Protein AF-A0A7J4IK41-F1 (afdb_monomer_lite)

Foldseek 3Di:
DDPDDDPVVVVVVVVVVVVPPPPDVCVLPPVVVCVVQPLLVLLVVLLVVLLVVLLVDDDAADPDLVVLVVVLVVLVVVQLVCLVPLAPDSVQSVSSLVVLQVVLLVVLLVCCVPRVVDDNVCSVDSNVSRDSSSVSSSRSSVRSSVSSSVD

Sequence (151 aa):
MEIKLSPAQEEEEQDELDIAHFGNPKSLFSIDSLKNDKSLLSVIIFLVVAEFGVFSSTTISAPTPQIGLLIFVVFLALCFLFIRRSYKDYTKGLTHIGVTFALGTTLAVFLGHYWGNMPFSVLLSGGFFATDSLVALISGMALSLFAGSRS

Secondary structure (DSSP, 8-state):
------HHHHHHHHHHHSTT----HHHHT-HHHHHH-HHHHHHHHHHHHHHHHHHTS-----SSHHHHHHHHHHHHHHHHHHHHHH-SSHHHHHHHHHHHHHHHHHHHHHHHHHTS---HHHHTSGGGGGSHHHHHHHHHHHHHHHHHTT-

pLDDT: mean 84.83, std 18.89, range [38.03, 98.38]

Structure (mmCIF, N/CA/C/O backbone):
data_AF-A0A7J4IK41-F1
#
_entry.id   AF-A0A7J4IK41-F1
#
loop_
_atom_site.group_PDB
_atom_site.id
_atom_site.type_symbol
_atom_site.label_atom_id
_atom_site.label_alt_id
_atom_site.label_comp_id
_atom_site.label_asym_id
_atom_site.label_entity_id
_atom_site.label_seq_id
_atom_site.pdbx_PDB_ins_code
_atom_site.Cartn_x
_atom_site.Cartn_y
_atom_site.Cartn_z
_atom_site.occupancy
_atom_site.B_iso_or_equiv
_atom_site.auth_seq_id
_atom_site.auth_comp_id
_atom_site.auth_asym_id
_atom_site.auth_atom_id
_atom_site.pdbx_PDB_model_num
ATOM 1 N N . MET A 1 1 ? -55.821 -13.126 11.253 1.00 38.03 1 MET A N 1
ATOM 2 C CA . MET A 1 1 ? -55.230 -14.471 11.123 1.00 38.03 1 MET A CA 1
ATOM 3 C C . MET A 1 1 ? -53.748 -14.244 10.918 1.00 38.03 1 MET A C 1
ATOM 5 O O . MET A 1 1 ? -53.352 -13.874 9.824 1.00 38.03 1 MET A O 1
ATOM 9 N N . GLU A 1 2 ? -52.970 -14.283 11.999 1.00 38.69 2 GLU A N 1
ATOM 10 C CA . GLU A 1 2 ? -51.518 -14.119 11.912 1.00 38.69 2 GLU A CA 1
ATOM 11 C C . GLU A 1 2 ? -50.929 -15.444 11.439 1.00 38.69 2 GLU A C 1
ATOM 13 O O . GLU A 1 2 ? -51.056 -16.470 12.109 1.00 38.69 2 GLU A O 1
ATOM 18 N N . ILE A 1 3 ? -50.361 -15.432 10.237 1.00 51.69 3 ILE A N 1
ATOM 19 C CA . ILE A 1 3 ? -49.628 -16.566 9.690 1.00 51.69 3 ILE A CA 1
ATOM 20 C C . ILE A 1 3 ? -48.281 -16.562 10.411 1.00 51.69 3 ILE A C 1
ATOM 22 O O . ILE A 1 3 ? -47.416 -15.750 10.099 1.00 51.69 3 ILE A O 1
ATOM 26 N N . LYS A 1 4 ? -48.124 -17.421 11.422 1.00 50.25 4 LYS A N 1
ATOM 27 C CA . LYS A 1 4 ? -46.807 -17.681 12.008 1.00 50.25 4 LYS A CA 1
ATOM 28 C C . LYS A 1 4 ? -46.020 -18.534 11.021 1.00 50.25 4 LYS A C 1
ATOM 30 O O . LYS A 1 4 ? -46.416 -19.665 10.742 1.00 50.25 4 LYS A O 1
ATOM 35 N N . LEU A 1 5 ? -44.962 -17.950 10.468 1.00 57.91 5 LEU A N 1
ATOM 36 C CA . LEU A 1 5 ? -44.019 -18.639 9.599 1.00 57.91 5 LEU A CA 1
ATOM 37 C C . LEU A 1 5 ? -43.221 -19.673 10.410 1.00 57.91 5 LEU A C 1
ATOM 39 O O . LEU A 1 5 ? -43.037 -19.527 11.618 1.00 57.91 5 LEU A O 1
ATOM 43 N N . SER A 1 6 ? -42.829 -20.761 9.748 1.00 55.88 6 SER A N 1
ATOM 44 C CA . SER A 1 6 ? -42.137 -21.895 10.365 1.00 55.88 6 SER A CA 1
ATOM 45 C C . SER A 1 6 ? -40.685 -21.525 10.706 1.00 55.88 6 SER A C 1
ATOM 47 O O . SER A 1 6 ? -40.026 -20.927 9.857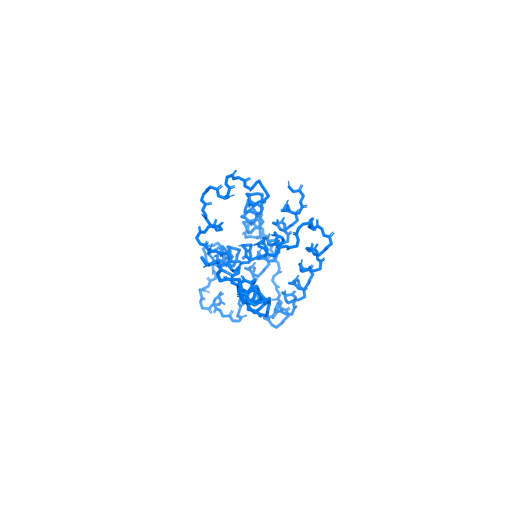 1.00 55.88 6 SER A O 1
ATOM 49 N N . PRO A 1 7 ? -40.147 -21.936 11.871 1.00 56.12 7 PRO A N 1
ATOM 50 C CA . PRO A 1 7 ? -38.791 -21.587 12.321 1.00 56.12 7 PRO A CA 1
ATOM 51 C C . PRO A 1 7 ? -37.668 -22.043 11.373 1.00 56.12 7 PRO A C 1
ATOM 53 O O . PRO A 1 7 ? -36.576 -21.498 11.416 1.00 56.12 7 PRO A O 1
ATOM 56 N N . ALA A 1 8 ? -37.939 -22.993 10.472 1.00 57.31 8 ALA A N 1
ATOM 57 C CA . ALA A 1 8 ? -36.977 -23.422 9.456 1.00 57.31 8 ALA A CA 1
ATOM 58 C C . ALA A 1 8 ? -36.729 -22.372 8.352 1.00 57.31 8 ALA A C 1
ATOM 60 O O . ALA A 1 8 ? -35.686 -22.406 7.714 1.00 57.31 8 ALA A O 1
ATOM 61 N N . GLN A 1 9 ? -37.669 -21.445 8.120 1.00 53.47 9 GLN A N 1
ATOM 62 C CA . GLN A 1 9 ? -37.488 -20.368 7.136 1.00 53.47 9 GLN A CA 1
ATOM 63 C C . GLN A 1 9 ? -36.713 -19.175 7.713 1.00 53.47 9 GLN A C 1
ATOM 65 O O . GLN A 1 9 ? -36.093 -18.445 6.954 1.00 53.47 9 GLN A O 1
ATOM 70 N N . GLU A 1 10 ? -36.714 -18.995 9.038 1.00 51.31 10 GLU A N 1
ATOM 71 C CA . GLU A 1 10 ? -35.945 -17.932 9.702 1.00 51.31 10 GLU A CA 1
ATOM 72 C C . GLU A 1 10 ? -34.438 -18.243 9.730 1.00 51.31 10 GLU A C 1
ATOM 74 O O . GLU A 1 10 ? -33.630 -17.322 9.638 1.00 51.31 10 GLU A O 1
ATOM 79 N N . GLU A 1 11 ? -34.053 -19.523 9.811 1.00 49.06 11 GLU A N 1
ATOM 80 C CA . GLU A 1 11 ? -32.642 -19.943 9.814 1.00 49.06 11 GLU A CA 1
ATOM 81 C C . GLU A 1 11 ? -31.992 -19.845 8.420 1.00 49.06 11 GLU A C 1
ATOM 83 O O . GLU A 1 11 ? -30.857 -19.386 8.319 1.00 49.06 11 GLU A O 1
ATOM 88 N N . GLU A 1 12 ? -32.706 -20.189 7.338 1.00 49.91 12 GLU A N 1
ATOM 89 C CA . GLU A 1 12 ? -32.181 -20.041 5.966 1.00 49.91 12 GLU A CA 1
ATOM 90 C C . GLU A 1 12 ? -32.047 -18.566 5.546 1.00 49.91 12 GLU A C 1
ATOM 92 O O . GLU A 1 12 ? -31.075 -18.201 4.889 1.00 49.91 12 GLU A O 1
ATOM 97 N N . GLU A 1 13 ? -32.973 -17.694 5.965 1.00 48.16 13 GLU A N 1
ATOM 98 C CA . GLU A 1 13 ? -32.916 -16.260 5.647 1.00 48.16 13 GLU A CA 1
ATOM 99 C C . GLU A 1 13 ? -31.805 -15.545 6.441 1.00 48.16 13 GLU A C 1
ATOM 101 O O . GLU A 1 13 ? -31.171 -14.624 5.925 1.00 48.16 13 GLU A O 1
ATOM 106 N N . GLN A 1 14 ? -31.514 -15.990 7.672 1.00 48.41 14 GLN A N 1
ATOM 107 C CA . GLN A 1 14 ? -30.423 -15.447 8.493 1.00 48.41 14 GLN A CA 1
ATOM 108 C C . GLN A 1 14 ? -29.030 -15.850 7.994 1.00 48.41 14 GLN A C 1
ATOM 110 O O . GLN A 1 14 ? -28.141 -14.996 7.980 1.00 48.41 14 GLN A O 1
ATOM 115 N N . ASP A 1 15 ? -28.839 -17.087 7.523 1.00 46.56 15 ASP A N 1
ATOM 116 C CA . ASP A 1 15 ? -27.551 -17.525 6.956 1.00 46.56 15 ASP A CA 1
ATOM 117 C C . ASP A 1 15 ? -27.255 -16.844 5.601 1.00 46.56 15 ASP A C 1
ATOM 119 O O . ASP A 1 15 ? -26.096 -16.580 5.269 1.00 46.56 15 ASP A O 1
ATOM 123 N N . GLU A 1 16 ? -28.288 -16.484 4.828 1.00 44.69 16 GLU A N 1
ATOM 124 C CA . GLU A 1 16 ? -28.131 -15.742 3.566 1.00 44.69 16 GLU A CA 1
ATOM 125 C C . GLU A 1 16 ? -27.916 -14.226 3.791 1.00 44.69 16 GLU A C 1
ATOM 127 O O . GLU A 1 16 ? -27.207 -13.568 3.020 1.00 44.69 16 GLU A O 1
ATOM 132 N N . LEU A 1 17 ? -28.453 -13.664 4.885 1.00 47.97 17 LEU A N 1
ATOM 133 C CA . LEU A 1 17 ? -28.317 -12.246 5.255 1.00 47.97 17 LEU A CA 1
ATOM 134 C C . LEU A 1 17 ? -26.953 -11.877 5.865 1.00 47.97 17 LEU A C 1
ATOM 136 O O . LEU A 1 17 ? -26.541 -10.720 5.739 1.00 47.97 17 LEU A O 1
ATOM 140 N N . ASP A 1 18 ? -26.222 -12.821 6.463 1.00 41.66 18 ASP A N 1
ATOM 141 C CA . ASP A 1 18 ? -24.905 -12.547 7.070 1.00 41.66 18 ASP A CA 1
ATOM 142 C C . ASP A 1 18 ? -23.750 -12.514 6.045 1.00 41.66 18 ASP A C 1
ATOM 144 O O . ASP A 1 18 ? -22.702 -11.903 6.279 1.00 41.66 18 ASP A O 1
ATOM 148 N N . ILE A 1 19 ? -23.941 -13.084 4.848 1.00 47.69 19 ILE A N 1
ATOM 149 C CA . ILE A 1 19 ? -22.923 -13.079 3.776 1.00 47.69 19 ILE A CA 1
ATOM 150 C C . ILE A 1 19 ? -22.928 -11.752 2.985 1.00 47.69 19 ILE A C 1
ATOM 152 O O . ILE A 1 19 ? -21.957 -11.407 2.304 1.00 47.69 19 ILE A O 1
ATOM 156 N N . ALA A 1 20 ? -23.979 -10.939 3.121 1.00 44.78 20 ALA A N 1
ATOM 157 C CA . ALA A 1 20 ? -24.165 -9.706 2.355 1.00 44.78 20 ALA A CA 1
ATOM 158 C C . ALA A 1 20 ? -23.575 -8.438 3.004 1.00 44.78 20 ALA A C 1
ATOM 160 O O . ALA A 1 20 ? -23.760 -7.340 2.474 1.00 44.78 20 ALA A O 1
ATOM 161 N N . HIS A 1 21 ? -22.818 -8.537 4.103 1.00 45.53 21 HIS A N 1
ATOM 162 C CA . HIS A 1 21 ? -22.240 -7.360 4.765 1.00 45.53 21 HIS A CA 1
ATOM 163 C C . HIS A 1 21 ? -20.871 -6.927 4.198 1.00 45.53 21 HIS A C 1
ATOM 165 O O . HIS A 1 21 ? -20.008 -6.423 4.920 1.00 45.53 21 HIS A O 1
ATOM 171 N N . PHE A 1 22 ? -20.663 -7.043 2.882 1.00 47.28 22 PHE A N 1
ATOM 172 C CA . PHE A 1 22 ? -19.615 -6.271 2.209 1.00 47.28 22 PHE A CA 1
ATOM 173 C C . PHE A 1 22 ? -20.053 -4.805 2.175 1.00 47.28 22 PHE A C 1
ATOM 175 O O . PHE A 1 22 ? -20.790 -4.367 1.292 1.00 47.28 22 PHE A O 1
ATOM 182 N N . GLY A 1 23 ? -19.626 -4.057 3.196 1.00 49.88 23 GLY A N 1
ATOM 183 C CA . GLY A 1 23 ? -19.890 -2.632 3.342 1.00 49.88 23 GLY A CA 1
ATOM 184 C C . GLY A 1 23 ? -19.674 -1.887 2.025 1.00 49.88 23 GLY A C 1
ATOM 185 O O . GLY A 1 23 ? -18.654 -2.048 1.357 1.00 49.88 23 GLY A O 1
ATOM 186 N N . ASN A 1 24 ? -20.668 -1.084 1.651 1.00 50.91 24 ASN A N 1
ATOM 187 C CA . ASN A 1 24 ? -20.659 -0.283 0.437 1.00 50.91 24 ASN A CA 1
ATOM 188 C C . ASN A 1 24 ? -19.327 0.495 0.332 1.00 50.91 24 ASN A C 1
ATOM 190 O O . ASN A 1 24 ? -19.028 1.304 1.213 1.00 50.91 24 ASN A O 1
ATOM 194 N N . PRO A 1 25 ? -18.515 0.322 -0.727 1.00 52.62 25 PRO A N 1
ATOM 195 C CA . PRO A 1 25 ? -17.223 1.004 -0.832 1.00 52.62 25 PRO A CA 1
ATOM 196 C C . PRO A 1 25 ? -17.375 2.533 -0.803 1.00 52.62 25 PRO A C 1
ATOM 198 O O . PRO A 1 25 ? -16.473 3.236 -0.351 1.00 52.62 25 PRO A O 1
ATOM 201 N N . LYS A 1 26 ? -18.543 3.068 -1.194 1.00 53.19 26 LYS A N 1
AT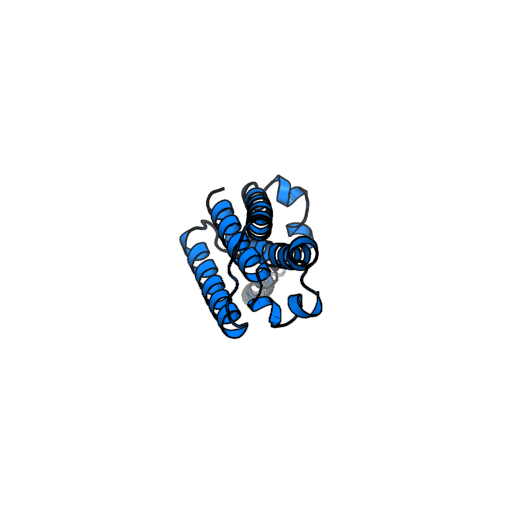OM 202 C CA . LYS A 1 26 ? -18.841 4.504 -1.088 1.00 53.19 26 LYS A CA 1
ATOM 203 C C . LYS A 1 26 ? -19.008 4.988 0.355 1.00 53.19 26 LYS A C 1
ATOM 205 O O . LYS A 1 26 ? -18.723 6.151 0.614 1.00 53.19 26 LYS A O 1
ATOM 210 N N . SER A 1 27 ? -19.440 4.143 1.296 1.00 54.19 27 SER A N 1
ATOM 211 C CA . SER A 1 27 ? -19.569 4.546 2.706 1.00 54.19 27 SER A CA 1
ATOM 212 C C . SER A 1 27 ? -18.228 4.528 3.445 1.00 54.19 27 SER A C 1
ATOM 214 O O . SER A 1 27 ? -18.037 5.323 4.365 1.00 54.19 27 SER A O 1
ATOM 216 N N . LEU A 1 28 ? -17.277 3.690 3.015 1.00 53.72 28 LEU A N 1
ATOM 217 C CA . LEU A 1 28 ? -15.906 3.666 3.550 1.00 53.72 28 LEU A CA 1
ATOM 218 C C . LEU A 1 28 ? -15.100 4.919 3.172 1.00 53.72 28 LEU A C 1
ATOM 220 O O . LEU A 1 28 ? -14.269 5.366 3.954 1.00 53.72 28 LEU A O 1
ATOM 224 N N . PHE A 1 29 ? -15.386 5.513 2.009 1.00 57.81 29 PHE A N 1
ATOM 225 C CA . PHE A 1 29 ? -14.796 6.780 1.555 1.00 57.8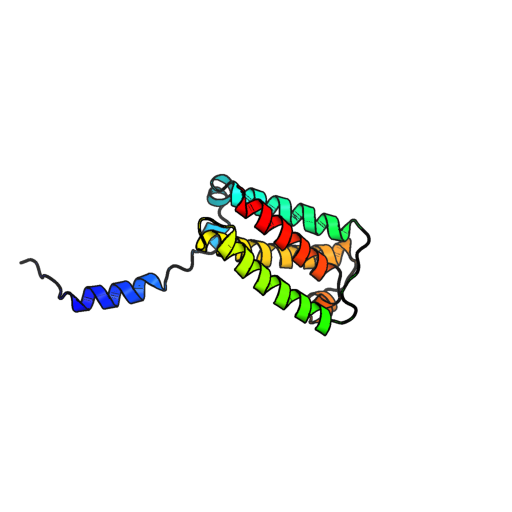1 29 PHE A CA 1
ATOM 226 C C . PHE A 1 29 ? -15.686 8.005 1.803 1.00 57.81 29 PHE A C 1
ATOM 228 O O . PHE A 1 29 ? -15.358 9.104 1.351 1.00 57.81 29 PHE A O 1
ATOM 235 N N . SER A 1 30 ? -16.818 7.847 2.494 1.00 62.56 30 SER A N 1
ATOM 236 C CA . SER A 1 30 ? -17.662 8.994 2.810 1.00 62.56 30 SER A CA 1
ATOM 237 C C . SER A 1 30 ? -16.925 9.916 3.779 1.00 62.56 30 SER A C 1
ATOM 239 O O . SER A 1 30 ? -16.396 9.480 4.799 1.00 62.56 30 SER A O 1
ATOM 241 N N . ILE A 1 31 ? -16.906 11.212 3.481 1.00 60.66 31 ILE A N 1
ATOM 242 C CA . ILE A 1 31 ? -16.245 12.227 4.317 1.00 60.66 31 ILE A CA 1
ATOM 243 C C . ILE A 1 31 ? -16.772 12.170 5.764 1.00 60.66 31 ILE A C 1
ATOM 245 O O . ILE A 1 31 ? -16.018 12.411 6.707 1.00 60.66 31 ILE A O 1
ATOM 249 N N . ASP A 1 32 ? -18.033 11.772 5.950 1.00 61.53 32 ASP A N 1
ATOM 250 C CA . ASP A 1 32 ? -18.655 11.606 7.264 1.00 61.53 32 ASP A CA 1
ATOM 251 C C . ASP A 1 32 ? -18.078 10.436 8.074 1.00 61.53 32 ASP A C 1
ATOM 253 O O . ASP A 1 32 ? -17.924 10.558 9.289 1.00 61.53 32 ASP A O 1
ATOM 257 N N . SER A 1 33 ? -17.707 9.316 7.440 1.00 61.47 33 SER A N 1
ATOM 258 C CA . SER A 1 33 ? -17.066 8.199 8.149 1.00 61.47 33 SER A CA 1
ATOM 259 C C . SER A 1 33 ? -15.614 8.529 8.501 1.00 61.47 33 SER A C 1
ATOM 261 O O . SER A 1 33 ? -15.190 8.263 9.625 1.00 61.47 33 SER A O 1
ATOM 263 N N . LEU A 1 34 ? -14.896 9.229 7.613 1.00 62.22 34 LEU A N 1
ATOM 264 C CA . LEU A 1 34 ? -13.548 9.750 7.881 1.00 62.22 34 LEU A CA 1
ATOM 265 C C . LEU A 1 34 ? -13.518 10.736 9.058 1.00 62.22 34 LEU A C 1
ATOM 267 O O . LEU A 1 34 ? -12.579 10.741 9.851 1.00 62.22 34 LEU A O 1
ATOM 271 N N . LYS A 1 35 ? -14.535 11.599 9.161 1.00 61.81 35 LYS A N 1
ATOM 272 C CA . LYS A 1 35 ? -14.616 12.622 10.211 1.00 61.81 35 LYS A CA 1
ATOM 273 C C . LYS A 1 35 ? -15.006 12.034 11.569 1.00 61.81 35 LYS A C 1
ATOM 275 O O . LYS A 1 35 ? -14.577 12.551 12.600 1.00 61.81 35 LYS A O 1
ATOM 280 N N . ASN A 1 36 ? -15.797 10.963 11.565 1.00 67.50 36 ASN A N 1
ATOM 281 C CA . ASN A 1 36 ? -16.267 10.307 12.782 1.00 67.50 36 ASN A CA 1
ATOM 282 C C . ASN A 1 36 ? -15.301 9.225 13.296 1.00 67.50 36 ASN A C 1
ATOM 284 O O . ASN A 1 36 ? -15.288 8.960 14.499 1.00 67.50 36 ASN A O 1
ATOM 288 N N . ASP A 1 37 ? -14.452 8.644 12.439 1.00 78.38 37 ASP A N 1
ATOM 289 C CA . ASP A 1 37 ? -13.458 7.644 12.837 1.00 78.38 37 ASP A CA 1
ATOM 290 C C . ASP A 1 37 ? -12.037 8.226 12.912 1.00 78.38 37 ASP A C 1
ATOM 292 O O . ASP A 1 37 ? -11.265 8.226 11.949 1.00 78.38 37 ASP A O 1
ATOM 296 N N . LYS A 1 38 ? -11.658 8.673 14.117 1.00 81.62 38 LYS A N 1
ATOM 297 C CA . LYS A 1 38 ? -10.304 9.181 14.407 1.00 81.62 38 LYS A CA 1
ATOM 298 C C . LYS A 1 38 ? -9.201 8.192 14.027 1.00 81.62 38 LYS A C 1
ATOM 300 O O . LYS A 1 38 ? -8.120 8.620 13.630 1.00 81.62 38 LYS A O 1
ATOM 305 N N . SER A 1 39 ? -9.454 6.890 14.146 1.00 87.06 39 SER A N 1
ATOM 306 C CA . SER A 1 39 ? -8.443 5.880 13.834 1.00 87.06 39 SER A CA 1
ATOM 307 C C . SER A 1 39 ? -8.203 5.759 12.333 1.00 87.06 39 SER A C 1
ATOM 309 O O . SER A 1 39 ? -7.053 5.641 11.921 1.00 87.06 39 SER A O 1
ATOM 311 N N . LEU A 1 40 ? -9.250 5.897 11.515 1.00 88.00 40 LEU A N 1
ATOM 312 C CA . LEU A 1 40 ? -9.143 5.854 10.059 1.00 88.00 40 LEU A CA 1
ATOM 313 C C . LEU A 1 40 ? -8.429 7.104 9.521 1.00 88.00 40 LEU A C 1
ATOM 315 O O . LEU A 1 40 ? -7.596 7.007 8.620 1.00 88.00 40 LEU A O 1
ATOM 319 N N . LEU A 1 41 ? -8.662 8.270 10.132 1.00 90.50 41 LEU A N 1
ATOM 320 C CA . LEU A 1 41 ? -7.890 9.475 9.825 1.00 90.50 41 LEU A CA 1
ATOM 321 C C . LEU A 1 41 ? -6.396 9.294 10.148 1.00 90.50 41 LEU A C 1
ATOM 323 O O . LEU A 1 41 ? -5.549 9.604 9.308 1.00 90.50 41 LEU A O 1
ATOM 327 N N . SER A 1 42 ? -6.064 8.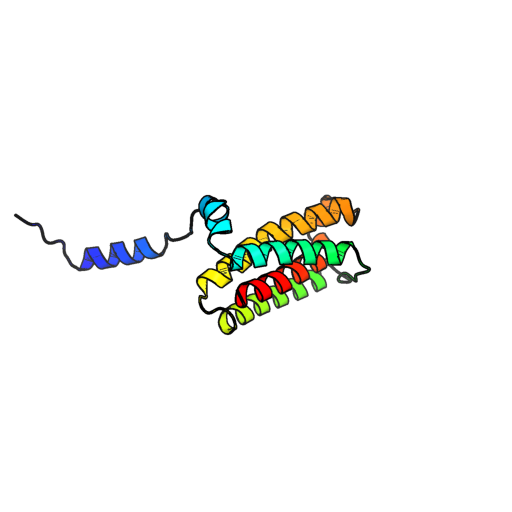749 11.326 1.00 93.25 42 SER A N 1
ATOM 328 C CA . SER A 1 42 ? -4.677 8.423 11.692 1.00 93.25 42 SER A CA 1
ATOM 329 C C . SER A 1 42 ? -4.040 7.466 10.682 1.00 93.25 42 SER A C 1
ATOM 331 O O . SER A 1 42 ? -2.927 7.706 10.222 1.00 93.25 42 SER A O 1
ATOM 333 N N . VAL A 1 43 ? -4.757 6.415 10.280 1.00 93.56 43 VAL A N 1
ATOM 334 C CA . VAL A 1 43 ? -4.311 5.442 9.270 1.00 93.56 43 VAL A CA 1
ATOM 335 C C . VAL A 1 43 ? -3.899 6.142 7.971 1.00 93.56 43 VAL A C 1
ATOM 337 O O . VAL A 1 43 ? -2.804 5.885 7.469 1.00 93.56 43 VAL A O 1
ATOM 340 N N . ILE A 1 44 ? -4.725 7.056 7.456 1.00 94.12 44 ILE A N 1
ATOM 341 C CA . ILE A 1 44 ? -4.453 7.778 6.202 1.00 94.12 44 ILE A CA 1
ATOM 342 C C . ILE A 1 44 ? -3.268 8.738 6.351 1.00 94.12 44 ILE A C 1
ATOM 344 O O . ILE A 1 44 ? -2.398 8.771 5.484 1.00 94.12 44 ILE A O 1
ATOM 348 N N . ILE A 1 45 ? -3.195 9.500 7.446 1.00 95.56 45 ILE A N 1
ATOM 349 C CA . ILE A 1 45 ? -2.093 10.451 7.671 1.00 95.56 45 ILE A CA 1
ATOM 350 C C . ILE A 1 45 ? -0.754 9.714 7.715 1.00 95.56 45 ILE A C 1
ATOM 352 O O . ILE A 1 45 ? 0.189 10.098 7.022 1.00 95.56 45 ILE A O 1
ATOM 356 N N . PHE A 1 46 ? -0.674 8.638 8.500 1.00 96.81 46 PHE A N 1
ATOM 357 C CA . PHE A 1 46 ? 0.554 7.857 8.614 1.00 96.81 46 PHE A CA 1
ATOM 358 C C . PHE A 1 46 ? 0.921 7.156 7.304 1.00 96.81 46 PHE A C 1
ATOM 360 O O . PHE A 1 46 ? 2.111 7.018 7.034 1.00 96.81 46 PHE A O 1
ATOM 367 N N . LEU A 1 47 ? -0.062 6.797 6.468 1.00 97.62 47 LEU A N 1
ATOM 368 C CA . LEU A 1 47 ? 0.178 6.182 5.158 1.00 97.62 47 LEU A CA 1
ATOM 369 C C . LEU A 1 47 ? 0.947 7.146 4.262 1.00 97.62 47 LEU A C 1
ATOM 371 O O . LEU A 1 47 ? 2.021 6.829 3.758 1.00 97.62 47 LEU A O 1
ATOM 375 N N . VAL A 1 48 ? 0.402 8.356 4.124 1.00 97.12 48 VAL A N 1
ATOM 376 C CA . VAL A 1 48 ? 0.967 9.405 3.277 1.00 97.12 48 VAL A CA 1
ATOM 377 C C . VAL A 1 48 ? 2.360 9.781 3.771 1.00 97.12 48 VAL A C 1
ATOM 379 O O . VAL A 1 48 ? 3.311 9.767 2.996 1.00 97.12 48 VAL A O 1
ATOM 382 N N . VAL A 1 49 ? 2.512 10.065 5.067 1.00 96.88 49 VAL A N 1
ATOM 383 C CA . VAL A 1 49 ? 3.806 10.469 5.640 1.00 96.88 49 VAL A CA 1
ATOM 384 C C . VAL A 1 49 ? 4.875 9.396 5.431 1.00 96.88 49 VAL A C 1
ATOM 386 O O . VAL A 1 49 ? 6.006 9.721 5.075 1.00 96.88 49 VAL A O 1
ATOM 389 N N . ALA A 1 50 ? 4.528 8.126 5.629 1.00 97.38 50 ALA A N 1
ATOM 390 C CA . ALA A 1 50 ? 5.457 7.016 5.473 1.00 97.38 50 ALA A CA 1
ATOM 391 C C . ALA A 1 50 ? 5.915 6.830 4.021 1.00 97.38 50 ALA A C 1
ATOM 393 O O . ALA A 1 50 ? 7.115 6.706 3.777 1.00 97.38 50 ALA A O 1
ATOM 394 N N . GLU A 1 51 ? 4.993 6.841 3.057 1.00 97.88 51 GLU A N 1
ATOM 395 C CA . GLU A 1 51 ? 5.346 6.658 1.646 1.00 97.88 51 GLU A CA 1
ATOM 396 C C . GLU A 1 51 ? 6.169 7.822 1.097 1.00 97.88 51 GLU A C 1
ATOM 398 O O . GLU A 1 51 ? 7.196 7.598 0.455 1.00 97.88 51 GLU A O 1
ATOM 403 N N . PHE A 1 52 ? 5.794 9.065 1.421 1.00 96.25 52 PHE A N 1
ATOM 404 C CA . PHE A 1 52 ? 6.634 10.225 1.115 1.00 96.25 52 PHE A CA 1
ATOM 405 C C . PHE A 1 52 ? 8.008 10.111 1.785 1.00 96.25 52 PHE A C 1
ATOM 407 O O . PHE A 1 52 ? 9.017 10.431 1.162 1.00 96.25 52 PHE A O 1
ATOM 414 N N . GLY A 1 53 ? 8.064 9.603 3.020 1.00 95.31 53 GLY A N 1
ATOM 415 C CA . GLY A 1 53 ? 9.305 9.318 3.738 1.00 95.31 53 GLY A CA 1
ATOM 416 C C . GLY A 1 53 ? 10.251 8.415 2.945 1.00 95.31 53 GLY A C 1
ATOM 417 O O . GLY A 1 53 ? 11.414 8.774 2.759 1.00 95.31 53 GLY A O 1
ATOM 418 N N . VAL A 1 54 ? 9.743 7.299 2.413 1.00 96.62 54 VAL A N 1
ATOM 419 C CA . VAL A 1 54 ? 10.521 6.356 1.588 1.00 96.62 54 VAL A CA 1
ATOM 420 C C . VAL A 1 54 ? 11.069 7.037 0.335 1.00 96.62 54 VAL A C 1
ATOM 422 O O . VAL A 1 54 ? 12.267 6.954 0.088 1.00 96.62 54 VAL A O 1
ATOM 425 N N . PHE A 1 55 ? 10.240 7.768 -0.413 1.00 95.06 55 PHE A N 1
ATOM 426 C CA . PHE A 1 55 ? 10.689 8.449 -1.637 1.00 95.06 55 PHE A CA 1
ATOM 427 C C . PHE A 1 55 ? 11.552 9.694 -1.395 1.00 95.06 55 PHE A C 1
ATOM 429 O O . PHE A 1 55 ? 12.224 10.167 -2.310 1.00 95.06 55 PHE A O 1
ATOM 436 N N . SER A 1 56 ? 11.546 10.239 -0.179 1.00 92.69 56 SER A N 1
ATOM 437 C CA . SER A 1 56 ? 12.382 11.383 0.205 1.00 92.69 56 SER A CA 1
ATOM 438 C C . SER A 1 56 ? 13.769 10.991 0.726 1.00 92.69 56 SER A C 1
ATOM 440 O O . SER A 1 56 ? 14.591 11.869 0.989 1.00 92.69 56 SER A O 1
ATOM 442 N N . SER A 1 57 ? 14.037 9.692 0.883 1.00 90.38 57 SER A N 1
ATOM 443 C CA . SER A 1 57 ? 15.266 9.157 1.470 1.00 90.38 57 SER A CA 1
ATOM 444 C C . SER A 1 57 ? 15.914 8.111 0.563 1.00 90.38 57 SER A C 1
ATOM 446 O O . SER A 1 57 ? 15.302 7.590 -0.365 1.00 90.38 57 SER A O 1
ATOM 448 N N . THR A 1 58 ? 17.169 7.765 0.845 1.00 88.62 58 THR A N 1
ATOM 449 C CA . THR A 1 58 ? 17.808 6.609 0.215 1.00 88.62 58 THR A CA 1
ATOM 450 C C . THR A 1 58 ? 17.218 5.327 0.789 1.00 88.62 58 THR A C 1
ATOM 452 O O . THR A 1 58 ? 17.223 5.104 2.003 1.00 88.62 58 THR A O 1
ATOM 455 N N . THR A 1 59 ? 16.698 4.475 -0.088 1.00 90.88 59 THR A N 1
ATOM 456 C CA . THR A 1 59 ? 16.133 3.177 0.282 1.00 90.88 59 THR A CA 1
ATOM 457 C C . THR A 1 59 ? 16.728 2.076 -0.584 1.00 90.88 59 THR A C 1
ATOM 459 O O . THR A 1 59 ? 17.417 2.341 -1.569 1.00 90.88 59 THR A O 1
ATOM 462 N N . ILE A 1 60 ? 16.572 0.831 -0.135 1.00 91.12 60 ILE A N 1
ATOM 463 C CA . ILE A 1 60 ? 17.105 -0.343 -0.820 1.00 91.12 60 ILE A CA 1
ATOM 464 C C . ILE A 1 60 ? 15.928 -1.251 -1.129 1.00 91.12 60 ILE A C 1
ATOM 466 O O . ILE A 1 60 ? 15.297 -1.805 -0.226 1.00 91.12 60 ILE A O 1
ATOM 470 N N . SER A 1 61 ? 15.649 -1.398 -2.414 1.00 94.06 61 SER A N 1
ATOM 471 C CA . SER A 1 61 ? 14.662 -2.331 -2.930 1.00 94.06 61 SER A CA 1
ATOM 472 C C . SER A 1 61 ? 15.202 -3.760 -2.973 1.00 94.06 61 SER A C 1
ATOM 474 O O . SER A 1 61 ? 16.407 -4.020 -2.902 1.00 94.06 61 SER A O 1
ATOM 476 N N . ALA A 1 62 ? 14.283 -4.723 -3.058 1.00 94.56 62 ALA A N 1
ATOM 477 C CA . ALA A 1 62 ? 14.653 -6.123 -3.178 1.00 94.56 62 ALA A CA 1
ATOM 478 C C . ALA A 1 62 ? 15.478 -6.357 -4.460 1.00 94.56 62 ALA A C 1
ATOM 480 O O . ALA A 1 62 ? 15.135 -5.818 -5.513 1.00 94.56 62 ALA A O 1
ATOM 481 N N . PRO A 1 63 ? 16.520 -7.207 -4.414 1.00 93.94 63 PRO A N 1
ATOM 482 C CA . PRO A 1 63 ? 17.421 -7.410 -5.550 1.00 93.94 63 PRO A CA 1
ATOM 483 C C . PRO A 1 63 ? 16.744 -8.099 -6.742 1.00 93.94 63 PRO A C 1
ATOM 485 O O . PRO A 1 63 ? 17.232 -8.007 -7.865 1.00 93.94 63 PRO A O 1
ATOM 488 N N . THR A 1 64 ? 15.634 -8.808 -6.511 1.00 97.12 64 THR A N 1
ATOM 489 C CA . THR A 1 64 ? 14.824 -9.425 -7.563 1.00 97.12 64 THR A CA 1
ATOM 490 C C . THR A 1 64 ? 13.331 -9.339 -7.234 1.00 97.12 64 THR A C 1
ATOM 492 O O . THR A 1 64 ? 12.960 -9.343 -6.052 1.00 97.12 64 THR A O 1
ATOM 495 N N . PRO A 1 65 ? 12.449 -9.340 -8.254 1.00 97.56 65 PRO A N 1
ATOM 496 C CA . PRO A 1 65 ? 11.003 -9.344 -8.044 1.00 97.56 65 PRO A CA 1
ATOM 497 C C . PRO A 1 65 ? 10.499 -10.520 -7.204 1.00 97.56 65 PRO A C 1
ATOM 499 O O . PRO A 1 65 ? 9.583 -10.363 -6.403 1.00 97.56 65 PRO A O 1
ATOM 502 N N . GLN A 1 66 ? 11.105 -11.701 -7.353 1.00 97.81 66 GLN A N 1
ATOM 503 C CA . GLN A 1 66 ? 10.710 -12.907 -6.623 1.00 97.81 66 GLN A CA 1
ATOM 504 C C . GLN A 1 66 ? 10.958 -12.759 -5.119 1.00 97.81 66 GLN A C 1
ATOM 506 O O . GLN A 1 66 ? 10.109 -13.142 -4.315 1.00 97.81 66 GLN A O 1
ATOM 511 N N . ILE A 1 67 ? 12.102 -12.179 -4.738 1.00 97.75 67 ILE A N 1
ATOM 512 C CA . ILE A 1 67 ? 12.430 -11.919 -3.331 1.00 97.75 67 ILE A CA 1
ATOM 513 C C . ILE A 1 67 ? 11.497 -10.844 -2.771 1.00 97.75 67 ILE A C 1
ATOM 515 O O . ILE A 1 67 ? 10.968 -11.013 -1.674 1.00 97.75 67 ILE A O 1
ATOM 519 N N . GLY A 1 68 ? 11.242 -9.779 -3.534 1.00 97.75 68 GLY A N 1
ATOM 520 C CA . GLY A 1 68 ? 10.304 -8.733 -3.132 1.00 97.75 68 GLY A CA 1
ATOM 521 C C . GLY A 1 68 ? 8.887 -9.256 -2.905 1.00 97.75 68 GLY A C 1
ATOM 522 O O . GLY A 1 68 ? 8.288 -8.978 -1.869 1.00 97.75 68 GLY A O 1
ATOM 523 N N . LEU A 1 69 ? 8.375 -10.085 -3.818 1.00 98.12 69 LEU A N 1
ATOM 524 C CA . LEU A 1 69 ? 7.067 -10.724 -3.679 1.00 98.12 69 LEU A CA 1
ATOM 525 C C . LEU A 1 69 ? 7.014 -11.638 -2.450 1.00 98.12 69 LEU A C 1
ATOM 527 O O . LEU A 1 69 ? 6.047 -11.582 -1.694 1.00 98.12 69 LEU A O 1
ATOM 531 N N . LEU A 1 70 ? 8.051 -12.450 -2.220 1.00 98.12 70 LEU A N 1
ATOM 532 C CA . LEU A 1 70 ? 8.131 -13.315 -1.042 1.00 98.12 70 LEU A CA 1
ATOM 533 C C . LEU A 1 70 ? 8.064 -12.495 0.254 1.00 98.12 70 LEU A C 1
ATOM 535 O O . LEU A 1 70 ? 7.265 -12.808 1.137 1.00 98.12 70 LEU A O 1
ATOM 539 N N . ILE A 1 71 ? 8.866 -11.431 0.353 1.00 97.25 71 ILE A N 1
ATOM 540 C CA . ILE A 1 71 ? 8.862 -10.521 1.507 1.00 97.25 71 ILE A CA 1
ATOM 541 C C . ILE A 1 71 ? 7.483 -9.884 1.675 1.00 97.25 71 ILE A C 1
ATOM 543 O O . ILE A 1 71 ? 6.974 -9.823 2.793 1.00 97.25 71 ILE A O 1
ATOM 547 N N . PHE A 1 72 ? 6.855 -9.455 0.581 1.00 98.00 72 PHE A N 1
ATOM 548 C CA . PHE A 1 72 ? 5.534 -8.843 0.621 1.00 98.00 72 PHE A CA 1
ATOM 549 C C . PHE A 1 72 ? 4.455 -9.806 1.129 1.00 98.00 72 PHE A C 1
ATOM 551 O O . PHE A 1 72 ? 3.653 -9.440 1.985 1.00 98.00 72 PHE A O 1
ATOM 558 N N . VAL A 1 73 ? 4.460 -11.058 0.670 1.00 98.12 73 VAL A N 1
ATOM 559 C CA . VAL A 1 73 ? 3.523 -12.091 1.141 1.00 98.12 73 VAL A CA 1
ATOM 560 C C . VAL A 1 73 ? 3.731 -12.388 2.627 1.00 98.12 73 VAL A C 1
ATOM 562 O O . VAL A 1 73 ? 2.759 -12.465 3.382 1.00 98.12 73 VAL A O 1
ATOM 565 N N . VAL A 1 74 ? 4.986 -12.507 3.074 1.00 98.31 74 VAL A N 1
ATOM 566 C CA . VAL A 1 74 ? 5.310 -12.679 4.500 1.00 98.31 74 VAL A CA 1
ATOM 567 C C . VAL A 1 74 ? 4.825 -11.477 5.312 1.00 98.31 74 VAL A C 1
ATOM 569 O O . VAL A 1 74 ? 4.209 -11.654 6.361 1.00 98.31 74 VAL A O 1
ATOM 572 N N . PHE A 1 75 ? 5.044 -10.260 4.817 1.00 98.12 75 PHE A N 1
ATOM 573 C CA . PHE A 1 75 ? 4.561 -9.036 5.446 1.00 98.12 75 PHE A CA 1
ATOM 574 C C . PHE A 1 75 ? 3.034 -9.025 5.582 1.00 98.12 75 PHE A C 1
ATOM 576 O O . PHE A 1 75 ? 2.534 -8.788 6.680 1.00 98.12 75 PHE A O 1
ATOM 583 N N . LEU A 1 76 ? 2.288 -9.365 4.526 1.00 97.81 76 LEU A N 1
ATOM 584 C CA . LEU A 1 76 ? 0.827 -9.450 4.589 1.00 97.81 76 LEU A CA 1
ATOM 585 C C . LEU A 1 76 ? 0.362 -10.451 5.654 1.00 97.81 76 LEU A C 1
ATOM 587 O O . LEU A 1 76 ? -0.512 -10.124 6.458 1.00 97.81 76 LEU A O 1
ATOM 591 N N . ALA A 1 77 ? 0.976 -11.636 5.723 1.00 97.75 77 ALA A N 1
ATOM 592 C CA . ALA A 1 77 ? 0.673 -12.616 6.767 1.00 97.75 77 ALA A CA 1
ATOM 593 C C . ALA A 1 77 ? 0.915 -12.046 8.179 1.00 97.75 77 ALA A C 1
ATOM 595 O O . ALA A 1 77 ? 0.079 -12.209 9.073 1.00 97.75 77 ALA A O 1
ATOM 596 N N . LEU A 1 78 ? 2.017 -11.316 8.373 1.00 97.94 78 LEU A N 1
ATOM 597 C CA . LEU A 1 78 ? 2.315 -10.632 9.632 1.00 97.94 78 LEU A CA 1
ATOM 598 C C . LEU A 1 78 ? 1.305 -9.522 9.950 1.00 97.94 78 LEU A C 1
ATOM 600 O O . LEU A 1 78 ? 0.954 -9.363 11.118 1.00 97.94 78 LEU A O 1
ATOM 604 N N . CYS A 1 79 ? 0.783 -8.798 8.958 1.00 97.12 79 CYS A N 1
ATOM 605 C CA . CYS A 1 79 ? -0.277 -7.810 9.169 1.00 97.12 79 CYS A CA 1
ATOM 606 C C . CYS A 1 79 ? -1.558 -8.456 9.715 1.00 97.12 79 CYS A C 1
ATOM 608 O O . CYS A 1 79 ? -2.141 -7.940 10.670 1.00 97.12 79 CYS A O 1
ATOM 610 N N . PHE A 1 80 ? -1.974 -9.609 9.179 1.00 95.81 80 PHE A N 1
ATOM 611 C CA . PHE A 1 80 ? -3.139 -10.335 9.703 1.00 95.81 80 PHE A CA 1
ATOM 612 C C . PHE A 1 80 ? -2.923 -10.810 11.145 1.00 95.81 80 PHE A C 1
ATOM 614 O O . PHE A 1 80 ? -3.816 -10.667 11.986 1.00 95.81 80 PHE A O 1
ATOM 621 N N . LEU A 1 81 ? -1.729 -11.326 11.457 1.00 96.81 81 LEU A N 1
ATOM 622 C CA . LEU A 1 81 ? -1.363 -11.707 12.825 1.00 96.81 81 LEU A CA 1
ATOM 623 C C . LEU A 1 81 ? -1.338 -10.497 13.768 1.00 96.81 81 LEU A C 1
ATOM 625 O O . LEU A 1 81 ? -1.848 -10.578 14.888 1.00 96.81 81 LEU A O 1
ATOM 629 N N . PHE A 1 82 ? -0.789 -9.370 13.312 1.00 96.62 82 PHE A N 1
ATOM 630 C CA . PHE A 1 82 ? -0.765 -8.117 14.059 1.00 96.62 82 PHE A CA 1
ATOM 631 C C . PHE A 1 82 ? -2.180 -7.636 14.374 1.00 96.62 82 PHE A C 1
ATOM 633 O O . PHE A 1 82 ? -2.460 -7.300 15.521 1.00 96.62 82 PHE A O 1
ATOM 640 N N . ILE A 1 83 ? -3.095 -7.659 13.405 1.00 95.50 83 ILE A N 1
ATOM 641 C CA . ILE A 1 83 ? -4.485 -7.245 13.627 1.00 95.50 83 ILE A CA 1
ATOM 642 C C . ILE A 1 83 ? -5.164 -8.127 14.655 1.00 95.50 83 ILE A C 1
ATOM 644 O O . ILE A 1 83 ? -5.739 -7.606 15.608 1.00 95.50 83 ILE A O 1
ATOM 648 N N . ARG A 1 84 ? -5.047 -9.451 14.505 1.00 94.50 84 ARG A N 1
ATOM 649 C CA . ARG A 1 84 ? -5.653 -10.408 15.437 1.00 94.50 84 ARG A CA 1
ATOM 650 C C . ARG A 1 84 ? -5.205 -10.177 16.883 1.00 94.50 84 ARG A C 1
ATOM 652 O O . ARG A 1 84 ? -5.939 -10.526 17.801 1.00 94.50 84 ARG A O 1
ATOM 659 N N . ARG A 1 85 ? -4.008 -9.620 17.093 1.00 94.44 85 ARG A N 1
ATOM 660 C CA . ARG A 1 85 ? -3.441 -9.391 18.426 1.00 94.44 85 ARG A CA 1
ATOM 661 C C . ARG A 1 85 ? -3.601 -7.960 18.947 1.00 94.44 85 ARG A C 1
ATOM 663 O O . ARG A 1 85 ? -3.692 -7.786 20.158 1.00 94.44 85 ARG A O 1
ATOM 670 N N . SER A 1 86 ? -3.595 -6.960 18.071 1.00 93.94 86 SER A N 1
ATOM 671 C CA . SER A 1 86 ? -3.503 -5.544 18.455 1.00 93.94 86 SER A CA 1
ATOM 672 C C . SER A 1 86 ? -4.824 -4.789 18.349 1.00 93.94 86 SER A C 1
ATOM 674 O O . SER A 1 86 ? -5.007 -3.798 19.051 1.00 93.94 86 SER A O 1
ATOM 676 N N . TYR A 1 87 ? -5.737 -5.217 17.474 1.00 92.38 87 TYR A N 1
ATOM 677 C CA . TYR A 1 87 ? -7.031 -4.561 17.314 1.00 92.38 87 TYR A CA 1
ATOM 678 C C . TYR A 1 87 ? -8.053 -5.136 18.294 1.00 92.38 87 TYR A C 1
ATOM 680 O O . TYR A 1 87 ? -8.149 -6.348 18.465 1.00 92.38 87 TYR A O 1
ATOM 688 N N . LYS A 1 88 ? -8.854 -4.253 18.903 1.00 89.44 88 LYS A N 1
ATOM 689 C CA . LYS A 1 88 ? -10.012 -4.658 19.719 1.00 89.44 88 LYS A CA 1
ATOM 690 C C . LYS A 1 88 ? -11.108 -5.292 18.865 1.00 89.44 88 LYS A C 1
ATOM 692 O O . LYS A 1 88 ? -11.733 -6.254 19.288 1.00 89.44 88 LYS A O 1
ATOM 697 N N . ASP A 1 89 ? -11.315 -4.736 17.674 1.00 90.38 89 ASP A N 1
ATOM 698 C CA . ASP A 1 89 ? -12.267 -5.219 16.681 1.00 90.38 89 ASP A CA 1
ATOM 699 C C . ASP A 1 89 ? -11.510 -5.692 15.436 1.00 90.38 89 ASP A C 1
ATOM 701 O O . ASP A 1 89 ? -10.824 -4.916 14.761 1.00 90.38 89 ASP A O 1
ATOM 705 N N . TYR A 1 90 ? -11.637 -6.985 15.145 1.00 90.69 90 TYR A N 1
ATOM 706 C CA . TYR A 1 90 ? -10.980 -7.627 14.014 1.00 90.69 90 TYR A CA 1
ATOM 707 C C . TYR A 1 90 ? -11.481 -7.094 12.664 1.00 90.69 90 TYR A C 1
ATOM 709 O O . TYR A 1 90 ? -10.677 -6.888 11.752 1.00 90.69 90 TYR A O 1
ATOM 717 N N . THR A 1 91 ? -12.780 -6.809 12.540 1.00 89.94 91 THR A N 1
ATOM 718 C CA . THR A 1 91 ? -13.390 -6.310 11.294 1.00 89.94 91 THR A CA 1
ATOM 719 C C . THR A 1 91 ? -12.881 -4.912 10.950 1.00 89.94 91 THR A C 1
ATOM 721 O O . THR A 1 91 ? -12.554 -4.615 9.795 1.00 89.94 91 THR A O 1
ATOM 724 N N . LYS A 1 92 ? -12.690 -4.074 11.974 1.00 90.44 92 LYS A N 1
ATOM 725 C CA . LYS A 1 92 ? -12.074 -2.756 11.829 1.00 90.44 92 LYS A CA 1
ATOM 726 C C . LYS A 1 92 ? -10.628 -2.857 11.344 1.00 90.44 92 LYS A C 1
ATOM 728 O O . LYS A 1 92 ? -10.233 -2.144 10.425 1.00 90.44 92 LYS A O 1
ATOM 733 N N . GLY A 1 93 ? -9.850 -3.779 11.910 1.00 92.81 93 GLY A N 1
ATOM 734 C CA . GLY A 1 93 ? -8.478 -4.021 11.461 1.00 92.81 93 GLY A CA 1
ATOM 735 C C . GLY A 1 93 ? -8.403 -4.500 10.011 1.00 92.81 93 GLY A C 1
ATOM 736 O O . GLY A 1 93 ? -7.580 -3.997 9.246 1.00 92.81 93 GLY A O 1
ATOM 737 N N . LEU A 1 94 ? -9.292 -5.412 9.603 1.00 94.06 94 LEU A N 1
ATOM 738 C CA . LEU A 1 94 ? -9.411 -5.836 8.203 1.00 94.06 94 LEU A CA 1
ATOM 739 C C . LEU A 1 94 ? -9.745 -4.662 7.279 1.00 94.06 94 LEU A C 1
ATOM 741 O O . LEU A 1 94 ? -9.140 -4.526 6.216 1.00 94.06 94 LEU A O 1
ATOM 745 N N . THR A 1 95 ? -10.646 -3.778 7.710 1.00 92.12 95 THR A N 1
ATOM 746 C CA . THR A 1 95 ? -10.982 -2.555 6.971 1.00 92.12 95 THR A CA 1
ATOM 747 C C . THR A 1 95 ? -9.756 -1.657 6.811 1.00 92.12 95 THR A C 1
ATOM 749 O O . THR A 1 95 ? -9.487 -1.181 5.710 1.00 92.12 95 THR A O 1
ATOM 752 N N . HIS A 1 96 ? -8.952 -1.475 7.864 1.00 94.62 96 HIS A N 1
ATOM 753 C CA . HIS A 1 96 ? -7.712 -0.704 7.771 1.00 94.62 96 HIS A CA 1
ATOM 754 C C . HIS A 1 96 ? -6.685 -1.351 6.833 1.00 94.62 96 HIS A C 1
ATOM 756 O O . HIS A 1 96 ? -6.042 -0.622 6.080 1.00 94.62 96 HIS A O 1
ATOM 762 N N . ILE A 1 97 ? -6.545 -2.685 6.806 1.00 95.50 97 ILE A N 1
ATOM 763 C CA . ILE A 1 97 ? -5.726 -3.355 5.776 1.00 95.50 97 ILE A CA 1
ATOM 764 C C . ILE A 1 97 ? -6.253 -3.026 4.388 1.00 95.50 97 ILE A C 1
ATOM 766 O O . ILE A 1 97 ? -5.470 -2.625 3.535 1.00 95.50 97 ILE A O 1
ATOM 770 N N . GLY A 1 98 ? -7.559 -3.169 4.161 1.00 94.31 98 GLY A N 1
ATOM 771 C CA . GLY A 1 98 ? -8.146 -2.945 2.842 1.00 94.31 98 GLY A CA 1
ATOM 772 C C . GLY A 1 98 ? -7.910 -1.518 2.352 1.00 94.31 98 GLY A C 1
ATOM 773 O O . GLY A 1 98 ? -7.429 -1.310 1.239 1.00 94.31 98 GLY A O 1
ATOM 774 N N . VAL A 1 99 ? -8.174 -0.534 3.215 1.00 93.56 99 VAL A N 1
ATOM 775 C CA . VAL A 1 99 ? -7.976 0.888 2.912 1.00 93.56 99 VAL A CA 1
ATOM 776 C C . VAL A 1 99 ? -6.498 1.211 2.689 1.00 93.56 99 VAL A C 1
ATOM 778 O O . VAL A 1 99 ? -6.167 1.849 1.692 1.00 93.56 99 VAL A O 1
ATOM 781 N N . THR A 1 100 ? -5.600 0.763 3.573 1.00 96.00 100 THR A N 1
ATOM 782 C CA . THR A 1 100 ? -4.156 1.045 3.441 1.00 96.00 100 THR A CA 1
ATOM 783 C C . THR A 1 100 ? -3.542 0.359 2.236 1.00 96.00 100 THR A C 1
ATOM 785 O O . THR A 1 100 ? -2.730 0.969 1.555 1.00 96.00 100 THR A O 1
ATOM 788 N N . PHE A 1 101 ? -3.956 -0.866 1.920 1.00 97.19 101 PHE A N 1
ATOM 789 C CA . PHE A 1 101 ? -3.489 -1.568 0.733 1.00 97.19 101 PHE A CA 1
ATOM 790 C C . PHE A 1 101 ? -3.951 -0.864 -0.549 1.00 97.19 101 PHE A C 1
ATOM 792 O O . PHE A 1 101 ? -3.134 -0.617 -1.433 1.00 97.19 101 PHE A O 1
ATOM 799 N N . ALA A 1 102 ? -5.230 -0.488 -0.650 1.00 95.69 102 ALA A N 1
ATOM 800 C CA . ALA A 1 102 ? -5.768 0.161 -1.846 1.00 95.69 102 ALA A CA 1
ATOM 801 C C . ALA A 1 102 ? -5.196 1.574 -2.059 1.00 95.69 102 ALA A C 1
ATOM 803 O O . ALA A 1 102 ? -4.689 1.892 -3.140 1.00 95.69 102 ALA A O 1
ATOM 804 N N . LEU A 1 103 ? -5.253 2.419 -1.024 1.00 96.44 103 LEU A N 1
ATOM 805 C CA . LEU A 1 103 ? -4.721 3.781 -1.093 1.00 96.44 103 LEU A CA 1
ATOM 806 C C . LEU A 1 103 ? -3.202 3.782 -1.204 1.00 96.44 103 LEU A C 1
ATOM 808 O O . LEU A 1 103 ? -2.663 4.542 -2.001 1.00 96.44 103 LEU A O 1
ATOM 812 N N . GLY A 1 104 ? -2.530 2.910 -0.455 1.00 97.56 104 GLY A N 1
ATOM 813 C CA . GLY A 1 104 ? -1.077 2.833 -0.449 1.00 97.56 104 GLY A CA 1
ATOM 814 C C . GLY A 1 104 ? -0.538 2.324 -1.773 1.00 97.56 104 GLY A C 1
ATOM 815 O O . GLY A 1 104 ? 0.380 2.899 -2.330 1.00 97.56 104 GLY A O 1
ATOM 816 N N . THR A 1 105 ? -1.166 1.314 -2.384 1.00 98.06 105 THR A N 1
ATOM 817 C CA . THR A 1 105 ? -0.739 0.855 -3.719 1.00 98.06 105 THR A CA 1
ATOM 818 C C . THR A 1 105 ? -0.899 1.971 -4.751 1.00 98.06 105 THR A C 1
ATOM 820 O O . THR A 1 105 ? -0.007 2.200 -5.567 1.00 98.06 105 THR A O 1
ATOM 823 N N . THR A 1 106 ? -2.015 2.705 -4.693 1.00 97.69 106 THR A N 1
ATOM 824 C CA . THR A 1 106 ? -2.260 3.848 -5.584 1.00 97.69 106 THR A CA 1
ATOM 825 C C . THR A 1 106 ? -1.196 4.930 -5.397 1.00 97.69 106 THR A C 1
ATOM 827 O O . THR A 1 106 ? -0.636 5.428 -6.376 1.00 97.69 106 THR A O 1
ATOM 830 N N . LEU A 1 107 ? -0.891 5.273 -4.145 1.00 97.75 107 LEU A N 1
ATOM 831 C CA . LEU A 1 107 ? 0.079 6.304 -3.804 1.00 97.75 107 LEU A CA 1
ATOM 832 C C . LEU A 1 107 ? 1.515 5.865 -4.133 1.00 97.75 107 LEU A C 1
ATOM 834 O O . LEU A 1 107 ? 2.237 6.630 -4.766 1.00 97.75 107 LEU A O 1
ATOM 838 N N . ALA A 1 108 ? 1.894 4.622 -3.851 1.00 98.00 108 ALA A N 1
ATOM 839 C CA . ALA A 1 108 ? 3.209 4.064 -4.145 1.00 98.00 108 ALA A CA 1
ATOM 840 C C . ALA A 1 108 ? 3.496 3.983 -5.650 1.00 98.00 108 ALA A C 1
ATOM 842 O O . ALA A 1 108 ? 4.637 4.186 -6.074 1.00 98.00 108 ALA A O 1
ATOM 843 N N . VAL A 1 109 ? 2.479 3.714 -6.477 1.00 98.19 109 VAL A N 1
ATOM 844 C CA . VAL A 1 109 ? 2.595 3.782 -7.944 1.00 98.19 109 VAL A CA 1
ATOM 845 C C . VAL A 1 109 ? 2.731 5.233 -8.403 1.00 98.19 109 VAL A C 1
ATOM 847 O O . VAL A 1 109 ? 3.598 5.537 -9.222 1.00 98.19 109 VAL A O 1
ATOM 850 N N . PHE A 1 110 ? 1.916 6.144 -7.868 1.00 97.75 110 PHE A N 1
ATOM 851 C CA . PHE A 1 110 ? 1.977 7.561 -8.227 1.00 97.75 110 PHE A CA 1
ATOM 852 C C . PHE A 1 110 ? 3.334 8.178 -7.858 1.00 97.75 110 PHE A C 1
ATOM 854 O O . PHE A 1 110 ? 4.013 8.752 -8.708 1.00 97.75 110 PHE A O 1
ATOM 861 N N . LEU A 1 111 ? 3.776 8.001 -6.614 1.00 97.25 111 LEU A N 1
ATOM 862 C CA . LEU A 1 111 ? 5.079 8.460 -6.141 1.00 97.25 111 LEU A CA 1
ATOM 863 C C . LEU A 1 111 ? 6.224 7.714 -6.826 1.00 97.25 111 LEU A C 1
ATOM 865 O O . LEU A 1 111 ? 7.215 8.338 -7.187 1.00 97.25 111 LEU A O 1
ATOM 869 N N . GLY A 1 112 ? 6.078 6.419 -7.104 1.00 97.25 112 GLY A N 1
ATOM 870 C CA . GLY A 1 112 ? 7.058 5.670 -7.889 1.00 97.25 112 GLY A CA 1
ATOM 871 C C . GLY A 1 112 ? 7.294 6.281 -9.266 1.00 97.25 112 GLY A C 1
ATOM 872 O O . GLY A 1 112 ? 8.436 6.387 -9.712 1.00 97.25 112 GLY A O 1
ATOM 873 N N . HIS A 1 113 ? 6.223 6.733 -9.917 1.00 97.50 113 HIS A N 1
ATOM 874 C CA . HIS A 1 113 ? 6.315 7.358 -11.227 1.00 97.50 113 HIS A CA 1
ATOM 875 C C . HIS A 1 113 ? 6.878 8.779 -11.160 1.00 97.50 113 HIS A C 1
ATOM 877 O O . HIS A 1 113 ? 7.873 9.079 -11.815 1.00 97.50 113 HIS A O 1
ATOM 883 N N . TYR A 1 114 ? 6.258 9.650 -10.363 1.00 96.44 114 TYR A N 1
ATO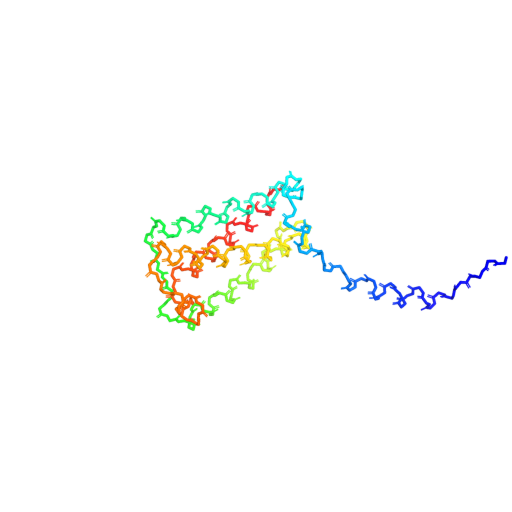M 884 C CA . TYR A 1 114 ? 6.575 11.079 -10.358 1.00 96.44 114 TYR A CA 1
ATOM 885 C C . TYR A 1 114 ? 7.784 11.439 -9.489 1.00 96.44 114 TYR A C 1
ATOM 887 O O . TYR A 1 114 ? 8.505 12.377 -9.816 1.00 96.44 114 TYR A O 1
ATOM 895 N N . TRP A 1 115 ? 8.013 10.710 -8.396 1.00 95.19 115 TRP A N 1
ATOM 896 C CA . TRP A 1 115 ? 9.110 10.946 -7.451 1.00 95.19 115 TRP A CA 1
ATOM 897 C C . TRP A 1 115 ? 10.287 10.000 -7.702 1.00 95.19 115 TRP A C 1
ATOM 899 O O . TRP A 1 115 ? 11.430 10.438 -7.783 1.00 95.19 115 TRP A O 1
ATOM 909 N N . GLY A 1 116 ? 10.000 8.707 -7.869 1.00 93.19 116 GLY A N 1
ATOM 910 C CA . GLY A 1 116 ? 10.994 7.664 -8.140 1.00 93.19 116 GLY A CA 1
ATOM 911 C C . GLY A 1 116 ? 11.450 7.582 -9.601 1.00 93.19 116 GLY A C 1
ATOM 912 O O . GLY A 1 116 ? 12.353 6.809 -9.908 1.00 93.19 116 GLY A O 1
ATOM 913 N N . ASN A 1 117 ? 10.839 8.361 -10.504 1.00 95.06 117 ASN A N 1
ATOM 914 C CA . ASN A 1 117 ? 11.141 8.397 -11.939 1.00 95.06 117 ASN A CA 1
ATOM 915 C C . ASN A 1 117 ? 11.087 7.009 -12.620 1.00 95.06 117 ASN A C 1
ATOM 917 O O . ASN A 1 117 ? 11.848 6.717 -13.546 1.00 95.06 117 ASN A O 1
ATOM 921 N N . MET A 1 118 ? 10.196 6.130 -12.150 1.00 96.06 118 MET A N 1
ATOM 922 C CA . MET A 1 118 ? 10.012 4.785 -12.697 1.00 96.06 118 MET A CA 1
ATOM 923 C C . MET A 1 118 ? 8.870 4.750 -13.723 1.00 96.06 118 MET A C 1
ATOM 925 O O 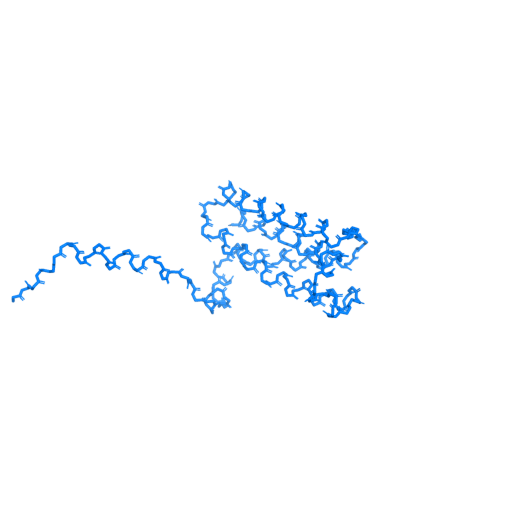. MET A 1 118 ? 7.819 5.365 -13.524 1.00 96.06 118 MET A O 1
ATOM 929 N N . PRO A 1 119 ? 9.007 4.013 -14.836 1.00 97.25 119 PRO A N 1
ATOM 930 C CA . PRO A 1 119 ? 7.946 3.932 -15.832 1.00 97.25 119 PRO A CA 1
ATOM 931 C C . PRO A 1 119 ? 6.768 3.081 -15.331 1.00 97.25 119 PRO A C 1
ATOM 933 O O . PRO A 1 119 ? 6.958 2.058 -14.669 1.00 97.25 119 PRO A O 1
ATOM 936 N N . PHE A 1 120 ? 5.541 3.441 -15.727 1.00 97.38 120 PHE A N 1
ATOM 937 C CA . PHE A 1 120 ? 4.339 2.665 -15.386 1.00 97.38 120 PHE A CA 1
ATOM 938 C C . PHE A 1 120 ? 4.405 1.208 -15.854 1.00 97.38 120 PHE A C 1
ATOM 940 O O . PHE A 1 120 ? 3.844 0.336 -15.200 1.00 97.38 120 PHE A O 1
ATOM 947 N N . SER A 1 121 ? 5.123 0.920 -16.943 1.00 96.62 121 SER A N 1
ATOM 948 C CA . SER A 1 121 ? 5.337 -0.452 -17.416 1.00 96.62 121 SER A CA 1
ATOM 949 C C . SER A 1 121 ? 6.061 -1.330 -16.395 1.00 96.62 121 SER A C 1
ATOM 951 O O . SER A 1 121 ? 5.820 -2.531 -16.362 1.00 96.62 121 SER A O 1
ATOM 953 N N . VAL A 1 122 ? 6.912 -0.751 -15.543 1.00 96.88 122 VAL A N 1
ATOM 954 C CA . VAL A 1 122 ? 7.566 -1.462 -14.438 1.00 96.88 122 VAL A CA 1
ATOM 955 C C . VAL A 1 122 ? 6.629 -1.528 -13.235 1.00 96.88 122 VAL A C 1
ATOM 957 O O . VAL A 1 122 ? 6.401 -2.617 -12.711 1.00 96.88 122 VAL A O 1
ATOM 960 N N . LEU A 1 123 ? 6.034 -0.395 -12.850 1.00 97.19 123 LEU A N 1
ATOM 961 C CA . LEU A 1 123 ? 5.203 -0.261 -11.644 1.00 97.19 123 LEU A CA 1
ATOM 962 C C . LEU A 1 123 ? 3.886 -1.046 -11.694 1.00 97.19 123 LEU A C 1
ATOM 964 O O . LEU A 1 123 ? 3.379 -1.449 -10.655 1.00 97.19 123 LEU A O 1
ATOM 968 N N . LEU A 1 124 ? 3.333 -1.276 -12.884 1.00 96.44 124 LEU A N 1
ATOM 969 C CA . LEU A 1 124 ? 2.106 -2.055 -13.094 1.00 96.44 124 LEU A CA 1
ATOM 970 C C . LEU A 1 124 ? 2.396 -3.499 -13.535 1.00 96.44 124 LEU A C 1
ATOM 972 O O . LEU A 1 124 ? 1.514 -4.193 -14.037 1.00 96.44 124 LEU A O 1
ATOM 976 N N . SER A 1 125 ? 3.640 -3.953 -13.376 1.00 96.44 125 SER A N 1
ATOM 977 C CA . SER A 1 125 ? 4.080 -5.310 -13.704 1.00 96.44 125 SER A CA 1
ATOM 978 C C . SER A 1 125 ? 4.677 -6.005 -12.481 1.00 96.44 125 SER A C 1
ATOM 980 O O . SER A 1 125 ? 4.808 -5.416 -11.410 1.00 96.44 125 SER A O 1
ATOM 982 N N . GLY A 1 126 ? 5.139 -7.248 -12.654 1.00 95.56 126 GLY A N 1
ATOM 983 C CA . GLY A 1 126 ? 5.938 -7.927 -11.630 1.00 95.56 126 GLY A CA 1
ATOM 984 C C . GLY A 1 126 ? 7.207 -7.160 -11.231 1.00 95.56 126 GLY A C 1
ATOM 985 O O . GLY A 1 126 ? 7.707 -7.359 -10.128 1.00 95.56 126 GLY A O 1
ATOM 986 N N . GLY A 1 127 ? 7.700 -6.243 -12.073 1.00 96.56 127 GLY A N 1
ATOM 987 C CA . GLY A 1 127 ? 8.829 -5.370 -11.753 1.00 96.56 127 GLY A CA 1
ATOM 988 C C . GLY A 1 127 ? 8.615 -4.526 -10.495 1.00 96.56 127 GLY A C 1
ATOM 989 O O . GLY A 1 127 ? 9.587 -4.275 -9.792 1.00 96.56 127 GLY A O 1
ATOM 990 N N . PHE A 1 128 ? 7.364 -4.193 -10.149 1.00 98.00 128 PHE A N 1
ATOM 991 C CA . PHE A 1 128 ? 6.992 -3.469 -8.928 1.00 98.00 128 PHE A CA 1
ATOM 992 C C . PHE A 1 128 ? 7.676 -4.020 -7.670 1.00 98.00 128 PHE A C 1
ATOM 994 O O . PHE A 1 128 ? 8.160 -3.259 -6.835 1.00 98.00 128 PHE A O 1
ATOM 1001 N N . PHE A 1 129 ? 7.785 -5.345 -7.551 1.00 98.06 129 PHE A N 1
ATOM 1002 C CA . PHE A 1 129 ? 8.329 -5.983 -6.354 1.00 98.06 129 PHE A CA 1
ATOM 1003 C C . PHE A 1 129 ? 9.839 -5.768 -6.157 1.00 98.06 129 PHE A C 1
ATOM 1005 O O . PHE A 1 129 ? 10.350 -6.011 -5.070 1.00 98.06 129 PHE A O 1
ATOM 1012 N N . ALA A 1 130 ? 10.556 -5.291 -7.171 1.00 97.56 130 ALA A N 1
ATOM 1013 C CA . ALA A 1 130 ? 11.974 -4.941 -7.087 1.00 97.56 130 ALA A CA 1
ATOM 1014 C C . ALA A 1 130 ? 12.197 -3.420 -7.087 1.00 97.56 130 ALA A C 1
ATOM 1016 O O . ALA A 1 130 ? 13.230 -2.948 -7.550 1.00 97.56 130 ALA A O 1
ATOM 1017 N N . THR A 1 131 ? 11.215 -2.645 -6.617 1.00 97.38 131 THR A N 1
ATOM 1018 C CA . THR A 1 131 ? 11.274 -1.177 -6.617 1.00 97.38 131 THR A CA 1
ATOM 1019 C C . THR A 1 131 ? 11.049 -0.590 -5.236 1.00 97.38 131 THR A C 1
ATOM 1021 O O . THR A 1 131 ? 10.484 -1.229 -4.344 1.00 97.38 131 THR A O 1
ATOM 1024 N N . ASP A 1 132 ? 11.443 0.670 -5.083 1.00 96.88 132 ASP A N 1
ATOM 1025 C CA . ASP A 1 132 ? 11.228 1.433 -3.856 1.00 96.88 132 ASP A CA 1
ATOM 1026 C C . ASP A 1 132 ? 9.728 1.665 -3.591 1.00 96.88 132 ASP A C 1
ATOM 1028 O O . ASP A 1 132 ? 9.328 1.840 -2.444 1.00 96.88 132 ASP A O 1
ATOM 1032 N N . SER A 1 133 ? 8.863 1.542 -4.611 1.00 97.81 133 SER A N 1
ATOM 1033 C CA . SER A 1 133 ? 7.404 1.552 -4.435 1.00 97.81 133 SER A CA 1
ATOM 1034 C C . SER A 1 133 ? 6.906 0.403 -3.557 1.00 97.81 133 SER A C 1
ATOM 1036 O O . SER A 1 133 ? 5.986 0.602 -2.765 1.00 97.81 133 SER A O 1
ATOM 1038 N N . LEU A 1 134 ? 7.515 -0.788 -3.632 1.00 98.12 134 LEU A N 1
ATOM 1039 C CA . LEU A 1 134 ? 7.159 -1.876 -2.717 1.00 98.12 134 LEU A CA 1
ATOM 1040 C C . LEU A 1 134 ? 7.550 -1.525 -1.275 1.00 98.12 134 LEU A C 1
ATOM 1042 O O . LEU A 1 134 ? 6.786 -1.770 -0.342 1.00 98.12 134 LEU A O 1
ATOM 1046 N N . VAL A 1 135 ? 8.739 -0.946 -1.094 1.00 97.62 135 VAL A N 1
ATOM 1047 C CA . VAL A 1 135 ? 9.241 -0.523 0.221 1.00 97.62 135 VAL A CA 1
ATOM 1048 C C . VAL A 1 135 ? 8.338 0.562 0.812 1.00 97.62 135 VAL A C 1
ATOM 1050 O O . VAL A 1 135 ? 8.015 0.504 2.002 1.00 97.62 135 VAL A O 1
ATOM 1053 N N . ALA A 1 136 ? 7.884 1.501 -0.024 1.00 97.94 136 ALA A N 1
ATOM 1054 C CA . ALA A 1 136 ? 6.916 2.534 0.327 1.00 97.94 136 ALA A CA 1
ATOM 1055 C C . ALA A 1 136 ? 5.613 1.905 0.814 1.00 97.94 136 ALA A C 1
ATOM 1057 O O . ALA A 1 136 ? 5.208 2.169 1.944 1.00 97.94 136 ALA A O 1
ATOM 1058 N N . LEU A 1 137 ? 5.027 0.998 0.028 1.00 98.38 137 LEU A N 1
ATOM 1059 C CA . LEU A 1 137 ? 3.780 0.322 0.377 1.00 98.38 137 LEU A CA 1
ATOM 1060 C C . LEU A 1 137 ? 3.886 -0.443 1.705 1.00 98.38 137 LEU A C 1
ATOM 1062 O O . LEU A 1 137 ? 3.027 -0.299 2.574 1.00 98.38 137 LEU A O 1
ATOM 1066 N N . ILE A 1 138 ? 4.949 -1.231 1.892 1.00 97.94 138 ILE A N 1
ATOM 1067 C CA . ILE A 1 138 ? 5.176 -1.992 3.132 1.00 97.94 138 ILE A CA 1
ATOM 1068 C C . ILE A 1 138 ? 5.286 -1.045 4.331 1.00 97.94 138 ILE A C 1
ATOM 1070 O O . ILE A 1 138 ? 4.615 -1.244 5.345 1.00 97.94 138 ILE A O 1
ATOM 1074 N N . SER A 1 139 ? 6.113 -0.004 4.220 1.00 97.38 139 SER A N 1
ATOM 1075 C CA . SER A 1 139 ? 6.344 0.958 5.305 1.00 97.38 139 SER A CA 1
ATOM 1076 C C . SER A 1 139 ? 5.077 1.745 5.635 1.00 97.38 139 SER A C 1
ATOM 1078 O O . SER A 1 139 ? 4.733 1.905 6.809 1.00 97.38 139 SER A O 1
ATOM 1080 N N . GLY A 1 140 ? 4.360 2.178 4.597 1.00 97.88 140 GLY A N 1
ATOM 1081 C CA . GLY A 1 140 ? 3.077 2.859 4.680 1.00 97.88 140 GLY A CA 1
ATOM 1082 C C . GLY A 1 140 ? 2.043 2.025 5.409 1.00 97.88 140 GLY A C 1
ATOM 1083 O O . GLY A 1 140 ? 1.564 2.426 6.468 1.00 97.88 140 GLY A O 1
ATOM 1084 N N . MET A 1 141 ? 1.773 0.817 4.919 1.00 98.19 141 MET A N 1
ATOM 1085 C CA . MET A 1 141 ? 0.841 -0.102 5.567 1.00 98.19 141 MET A CA 1
ATOM 1086 C C . MET A 1 141 ? 1.243 -0.398 7.017 1.00 98.19 141 MET A C 1
ATOM 1088 O O . MET A 1 141 ? 0.391 -0.356 7.903 1.00 98.19 141 MET A O 1
ATOM 1092 N N . ALA A 1 142 ? 2.523 -0.658 7.294 1.00 97.56 142 ALA A N 1
ATOM 1093 C CA . ALA A 1 142 ? 2.988 -0.976 8.643 1.00 97.56 142 ALA A CA 1
ATOM 1094 C C . ALA A 1 142 ? 2.702 0.161 9.638 1.00 97.56 142 ALA A C 1
ATOM 1096 O O . ALA A 1 142 ? 2.112 -0.072 10.698 1.00 97.56 142 ALA A O 1
ATOM 1097 N N . LEU A 1 143 ? 3.089 1.392 9.290 1.00 97.06 143 LEU A N 1
ATOM 1098 C CA . LEU A 1 143 ? 2.905 2.558 10.155 1.00 97.06 143 LEU A CA 1
ATOM 1099 C C . LEU A 1 143 ? 1.430 2.933 10.297 1.00 97.06 143 LEU A C 1
ATOM 1101 O O . LEU A 1 143 ? 0.972 3.203 11.409 1.00 97.06 143 LEU A O 1
ATOM 1105 N N . SER A 1 144 ? 0.665 2.874 9.211 1.00 96.69 144 SER A N 1
ATOM 1106 C CA . SER A 1 144 ? -0.773 3.128 9.229 1.00 96.69 144 SER A CA 1
ATOM 1107 C C . SER A 1 144 ? -1.538 2.144 10.099 1.00 96.69 144 SER A C 1
ATOM 1109 O O . SER A 1 144 ? -2.342 2.558 10.934 1.00 96.69 144 SER A O 1
ATOM 1111 N N . LEU A 1 145 ? -1.281 0.843 9.947 1.00 96.31 145 LEU A N 1
ATOM 1112 C CA . LEU A 1 145 ? -1.956 -0.193 10.730 1.00 96.31 145 LEU A CA 1
ATOM 1113 C C . LEU A 1 145 ? -1.634 -0.073 12.215 1.00 96.31 145 LEU A C 1
ATOM 1115 O O . LEU A 1 145 ? -2.522 -0.267 13.049 1.00 96.31 145 LEU A O 1
ATOM 1119 N N . PHE A 1 146 ? -0.392 0.275 12.543 1.00 95.88 146 PHE A N 1
ATOM 1120 C CA . PHE A 1 146 ? 0.038 0.514 13.913 1.00 95.88 146 PHE A CA 1
ATOM 1121 C C . PHE A 1 146 ? -0.608 1.762 14.526 1.00 95.88 146 PHE A C 1
ATOM 1123 O O . PHE A 1 146 ? -1.064 1.722 15.670 1.00 95.88 146 PHE A O 1
ATOM 1130 N N . ALA A 1 147 ? -0.695 2.861 13.774 1.00 94.50 147 ALA A N 1
ATOM 1131 C CA . ALA A 1 147 ? -1.383 4.071 14.219 1.00 94.50 147 ALA A CA 1
ATOM 1132 C C . ALA A 1 147 ? -2.884 3.814 14.439 1.00 94.50 147 ALA A C 1
ATOM 1134 O O . ALA A 1 147 ? -3.447 4.212 15.462 1.00 94.50 147 ALA A O 1
ATOM 1135 N N . GLY A 1 148 ? -3.510 3.081 13.515 1.00 91.19 148 GLY A N 1
ATOM 1136 C CA . GLY A 1 148 ? -4.916 2.698 13.589 1.00 91.19 148 GLY A CA 1
ATOM 1137 C C . GLY A 1 148 ? -5.250 1.770 14.756 1.00 91.19 148 GLY A C 1
ATOM 1138 O O . GLY A 1 148 ? -6.358 1.841 15.272 1.00 91.19 148 GLY A O 1
ATOM 1139 N N . SER A 1 149 ? -4.310 0.939 15.222 1.00 90.94 149 SER A N 1
ATOM 1140 C CA . SER A 1 149 ? -4.559 0.024 16.347 1.00 90.94 149 SER A CA 1
ATOM 1141 C C . SER A 1 149 ? -4.540 0.717 17.715 1.00 90.94 149 SER A C 1
ATOM 1143 O O . SER A 1 149 ? -4.896 0.099 18.717 1.00 90.94 149 SER A O 1
ATOM 1145 N N . ARG A 1 150 ? -4.044 1.959 17.786 1.00 81.56 150 ARG A N 1
ATOM 1146 C CA . ARG A 1 150 ? -3.855 2.722 19.034 1.00 81.56 150 ARG A CA 1
ATOM 1147 C C . ARG A 1 150 ? -4.804 3.913 19.193 1.00 81.56 150 ARG A C 1
ATOM 1149 O O . ARG A 1 150 ? -4.812 4.505 20.270 1.00 81.56 150 ARG A O 1
ATOM 1156 N N . SER A 1 151 ? -5.541 4.276 18.143 1.00 69.56 151 SER A N 1
ATOM 1157 C CA . SER A 1 151 ? -6.568 5.332 18.164 1.00 69.56 151 SER A CA 1
ATOM 1158 C C . SER A 1 151 ? -7.928 4.775 18.568 1.00 69.56 151 SER A C 1
ATOM 1160 O O . SER A 1 151 ? -8.666 5.513 19.253 1.00 69.56 151 SER A O 1
#

Radius of gyration: 19.78 Å; chains: 1; bounding box: 73×36×37 Å